Protein AF-A0AAW6SUX2-F1 (afdb_monomer_lite)

Foldseek 3Di:
DDDDDDDDVVCVVVVDCPPDPPDPPVNVVVVVVVVVVVCLVVQLPPDDNPVSCVVSLVVVLVVLVVVLVVLLVVLVVCVVVVVPVVSVVSNVVSVVVNVCSVCVVVVVVVVVVD

pLDDT: mean 74.74, std 14.71, range [39.31, 93.62]

Sequence (114 aa):
MAKVETINFRSFMRNENEVLPKVSAVKVAQVSAGLVVVMIPRTALAATSDAAFGTVWHTVMNIVDWIAVGVFTFSGVSWMLGHRGAAIERLIGGAAGYLLARHAIDIRNWLRGI

Radius of gyration: 22.63 Å; chains: 1; bounding box: 52×31×66 Å

Secondary structure (DSSP, 8-state):
--------HHHHHTT---------HHHHHHHHHHHHHHHHHHHHTSS-HHHHHHHHHHHHHHHHHHHHHHHHHHHHHHHHTT-HHHHHHHHHHHHHHHHHHHTHHHHHHHHH--

Structure (mmCIF, N/CA/C/O backbone):
data_AF-A0AAW6SUX2-F1
#
_entry.id   AF-A0AAW6SUX2-F1
#
loop_
_atom_site.group_PDB
_atom_site.id
_atom_site.type_symbol
_atom_site.label_atom_id
_atom_site.label_alt_id
_atom_site.label_comp_id
_atom_site.label_asym_id
_atom_site.label_entity_id
_atom_site.label_seq_id
_atom_site.pdbx_PDB_ins_code
_atom_site.Cartn_x
_atom_site.Cartn_y
_atom_site.Cartn_z
_atom_site.occupancy
_atom_site.B_iso_or_equiv
_atom_site.auth_seq_id
_atom_site.auth_comp_id
_atom_site.auth_asym_id
_atom_site.auth_atom_id
_atom_site.pdbx_PDB_model_num
ATOM 1 N N . MET A 1 1 ? 28.012 23.881 17.469 1.00 39.31 1 MET A N 1
ATOM 2 C CA . MET A 1 1 ? 28.645 23.049 18.515 1.00 39.31 1 MET A CA 1
ATOM 3 C C . MET A 1 1 ? 27.756 21.842 18.767 1.00 39.31 1 MET A C 1
ATOM 5 O O . MET A 1 1 ? 26.668 22.015 19.297 1.00 39.31 1 MET A O 1
ATOM 9 N N . ALA A 1 2 ? 28.163 20.654 18.316 1.00 47.84 2 ALA A N 1
ATOM 10 C CA . ALA A 1 2 ? 27.466 19.404 18.615 1.00 47.84 2 ALA A CA 1
ATOM 11 C C . ALA A 1 2 ? 28.002 18.856 19.944 1.00 47.84 2 ALA A C 1
ATOM 13 O O . ALA A 1 2 ? 29.215 18.793 20.137 1.00 47.84 2 ALA A O 1
ATOM 14 N N . LYS A 1 3 ? 27.105 18.520 20.874 1.00 52.47 3 LYS A N 1
ATOM 15 C CA . LYS A 1 3 ? 27.456 17.947 22.175 1.00 52.47 3 LYS A CA 1
ATOM 16 C C . LYS A 1 3 ? 28.026 16.547 21.935 1.00 52.47 3 LYS A C 1
ATOM 18 O O . LYS A 1 3 ? 27.310 15.661 21.480 1.00 52.47 3 LYS A O 1
ATOM 23 N N . VAL A 1 4 ? 29.322 16.376 22.172 1.00 60.12 4 VAL A N 1
ATOM 24 C CA . VAL A 1 4 ? 29.974 15.065 22.114 1.00 60.12 4 VAL A CA 1
ATOM 25 C C . VAL A 1 4 ? 29.610 14.340 23.403 1.00 60.12 4 VAL A C 1
ATOM 27 O O . VAL A 1 4 ? 30.117 14.677 24.469 1.00 60.12 4 VAL A O 1
ATOM 30 N N . GLU A 1 5 ? 28.683 13.392 23.319 1.00 62.59 5 GLU A N 1
ATOM 31 C CA . GLU A 1 5 ? 28.380 12.497 24.434 1.00 62.59 5 GLU A CA 1
ATOM 32 C C . GLU A 1 5 ? 29.319 11.292 24.338 1.00 62.59 5 GLU A C 1
ATOM 34 O O . GLU A 1 5 ? 29.221 10.476 23.423 1.00 62.59 5 GLU A O 1
ATOM 39 N N . THR A 1 6 ? 30.299 11.224 25.239 1.00 63.16 6 THR A N 1
ATOM 40 C CA . THR A 1 6 ? 31.191 10.071 25.366 1.00 63.16 6 THR A CA 1
ATOM 41 C C . THR A 1 6 ? 30.566 9.055 26.316 1.00 63.16 6 THR A C 1
ATOM 43 O O . THR A 1 6 ? 30.118 9.395 27.411 1.00 63.16 6 THR A O 1
ATOM 46 N N . ILE A 1 7 ? 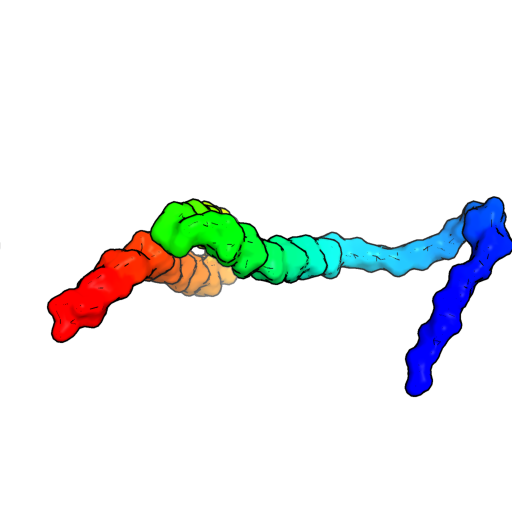30.530 7.789 25.898 1.00 68.19 7 ILE A N 1
ATOM 47 C CA . ILE A 1 7 ? 30.071 6.688 26.751 1.00 68.19 7 ILE A CA 1
ATOM 48 C C . ILE A 1 7 ? 31.040 6.556 27.928 1.00 68.19 7 ILE A C 1
ATOM 50 O O . ILE A 1 7 ? 32.250 6.404 27.742 1.00 68.19 7 ILE A O 1
ATOM 54 N N . ASN A 1 8 ? 30.518 6.599 29.153 1.00 70.31 8 ASN A N 1
ATOM 55 C CA . ASN A 1 8 ? 31.324 6.396 30.348 1.00 70.31 8 ASN A CA 1
ATOM 56 C C . ASN A 1 8 ? 31.553 4.888 30.553 1.00 70.31 8 ASN A C 1
ATOM 58 O O . ASN A 1 8 ? 30.679 4.175 31.042 1.00 70.31 8 ASN A O 1
ATOM 62 N N . PHE A 1 9 ? 32.732 4.383 30.177 1.00 67.69 9 PHE A N 1
ATOM 63 C CA . PHE A 1 9 ? 33.067 2.949 30.258 1.00 67.69 9 PHE A CA 1
ATOM 64 C C . PHE A 1 9 ? 32.906 2.352 31.659 1.00 67.69 9 PHE A C 1
ATOM 66 O O . PHE A 1 9 ? 32.613 1.164 31.803 1.00 67.69 9 PHE A O 1
ATOM 73 N N . ARG A 1 10 ? 33.068 3.174 32.700 1.00 69.88 10 ARG A N 1
ATOM 74 C CA . ARG A 1 10 ? 32.879 2.745 34.086 1.00 69.88 10 ARG A CA 1
ATOM 75 C C . ARG A 1 10 ? 31.413 2.432 34.391 1.00 69.88 10 ARG A C 1
ATOM 77 O O . ARG A 1 10 ? 31.160 1.500 35.146 1.00 69.88 10 ARG A O 1
ATOM 84 N N . SER A 1 11 ? 30.485 3.169 33.779 1.00 66.06 11 SER A N 1
ATOM 85 C CA . SER A 1 11 ? 29.043 2.912 33.863 1.00 66.06 11 SER A CA 1
ATOM 86 C C . SER A 1 11 ? 28.665 1.631 33.127 1.00 66.06 11 SER A C 1
ATOM 88 O O . SER A 1 11 ? 28.045 0.731 33.693 1.00 66.06 11 SER A O 1
ATOM 90 N N . PHE A 1 12 ? 29.208 1.460 31.921 1.00 67.44 12 PHE A N 1
ATOM 91 C CA . PHE A 1 12 ? 29.014 0.259 31.112 1.00 67.44 12 PHE A CA 1
ATOM 92 C C . PHE A 1 12 ? 29.461 -1.035 31.821 1.00 67.44 12 PHE A C 1
ATOM 94 O O . PHE A 1 12 ? 28.714 -2.009 31.858 1.00 67.44 12 PHE A O 1
ATOM 101 N N . MET A 1 13 ? 30.651 -1.053 32.437 1.00 71.69 13 MET A N 1
ATOM 102 C CA . MET A 1 13 ? 31.142 -2.244 33.154 1.00 71.69 13 MET A CA 1
ATOM 103 C C . MET A 1 13 ? 30.429 -2.502 34.484 1.00 71.69 13 MET A C 1
ATOM 105 O O . MET A 1 13 ? 30.438 -3.629 34.976 1.00 71.69 13 MET A O 1
ATOM 109 N N . ARG A 1 14 ? 29.818 -1.473 35.079 1.00 73.19 14 ARG A N 1
ATOM 110 C CA . ARG A 1 14 ? 29.091 -1.589 36.347 1.00 73.19 14 ARG A CA 1
ATOM 111 C C . ARG A 1 14 ? 27.673 -2.142 36.165 1.00 73.19 14 ARG A C 1
ATOM 113 O O . ARG A 1 14 ? 27.009 -2.391 37.167 1.00 73.19 14 ARG A O 1
ATOM 120 N N . ASN A 1 15 ? 27.230 -2.359 34.921 1.00 61.31 15 ASN A N 1
ATOM 121 C CA . ASN A 1 15 ? 25.864 -2.760 34.577 1.00 61.31 15 ASN A CA 1
ATOM 122 C C . ASN A 1 15 ? 24.821 -1.900 35.310 1.00 61.31 15 ASN A C 1
ATOM 124 O O . ASN A 1 15 ? 23.824 -2.402 35.832 1.00 61.31 15 ASN A O 1
ATOM 128 N N . GLU A 1 16 ? 25.092 -0.597 35.430 1.00 62.91 16 GLU A N 1
ATOM 129 C CA . GLU A 1 16 ? 24.086 0.309 35.950 1.00 62.91 16 GLU A CA 1
ATOM 130 C C . GLU A 1 16 ? 23.006 0.471 34.884 1.00 62.91 16 GLU A C 1
ATOM 132 O O . GLU A 1 16 ? 23.293 0.809 33.737 1.00 62.91 16 GLU A O 1
ATOM 137 N N . ASN A 1 17 ? 21.767 0.142 35.256 1.00 53.12 17 ASN A N 1
ATOM 138 C CA . ASN A 1 17 ? 20.605 0.228 34.381 1.00 53.12 17 ASN A CA 1
ATOM 139 C C . ASN A 1 17 ? 20.276 1.706 34.124 1.00 53.12 17 ASN A C 1
ATOM 141 O O . ASN A 1 17 ? 19.298 2.237 34.653 1.00 53.12 17 ASN A O 1
ATOM 145 N N . GLU A 1 18 ? 21.101 2.394 33.337 1.00 57.94 18 GLU A N 1
ATOM 146 C CA . GLU A 1 18 ? 20.712 3.663 32.747 1.00 57.94 18 GLU A CA 1
ATOM 147 C C . GLU A 1 18 ? 19.490 3.387 31.871 1.00 57.94 18 GLU A C 1
ATOM 149 O O . GLU A 1 18 ? 19.504 2.519 30.994 1.00 57.94 18 GLU A O 1
ATOM 154 N N . VAL A 1 19 ? 18.386 4.067 32.184 1.00 59.34 19 VAL A N 1
ATOM 155 C CA . VAL A 1 19 ? 17.105 3.904 31.500 1.00 59.34 19 VAL A CA 1
ATOM 156 C C . VAL A 1 19 ? 17.312 4.283 30.039 1.00 59.34 19 VAL A C 1
ATOM 158 O O . VAL A 1 19 ? 17.292 5.461 29.682 1.00 59.34 19 VAL A O 1
ATOM 161 N N . LEU A 1 20 ? 17.538 3.274 29.194 1.00 59.47 20 LEU A N 1
ATOM 162 C CA . LEU A 1 20 ? 17.652 3.450 27.754 1.00 59.47 20 LEU A CA 1
ATOM 163 C C . LEU A 1 20 ? 16.418 4.228 27.276 1.00 59.47 20 LEU A C 1
ATOM 165 O O . LEU A 1 20 ? 15.295 3.896 27.681 1.00 59.47 20 LEU A O 1
ATOM 169 N N . PRO A 1 21 ? 16.581 5.261 26.431 1.00 58.28 21 PRO A N 1
ATOM 170 C CA . PRO A 1 21 ? 15.435 5.972 25.891 1.00 58.28 21 PRO A CA 1
ATOM 171 C C . PRO A 1 21 ? 14.538 4.947 25.197 1.00 58.28 21 PRO A C 1
ATOM 173 O O . PRO A 1 21 ? 15.004 4.222 24.319 1.00 58.28 21 PRO A O 1
ATOM 176 N N . LYS A 1 22 ? 13.265 4.852 25.614 1.00 56.03 22 LYS A N 1
ATOM 177 C CA . LYS A 1 22 ? 12.283 3.942 25.006 1.00 56.03 22 LYS A CA 1
ATOM 178 C C . LYS A 1 22 ? 12.252 4.209 23.505 1.00 56.03 22 LYS A C 1
ATOM 180 O O . LYS A 1 22 ? 11.668 5.195 23.051 1.00 56.03 22 LYS A O 1
ATOM 185 N N . VAL A 1 23 ? 12.910 3.353 22.730 1.00 60.56 23 VAL A N 1
ATOM 186 C CA . VAL A 1 23 ? 12.915 3.470 21.278 1.00 60.56 23 VAL A CA 1
ATOM 187 C C . VAL A 1 23 ? 11.507 3.116 20.826 1.00 60.56 23 VAL A C 1
ATOM 189 O O . VAL A 1 23 ? 11.069 1.974 20.941 1.00 60.56 23 VAL A O 1
ATOM 192 N N . SER A 1 24 ? 10.761 4.123 20.374 1.00 65.88 24 SER A N 1
ATOM 193 C CA . SER A 1 24 ? 9.424 3.910 19.831 1.00 65.88 24 SER A CA 1
ATOM 194 C C . SER A 1 24 ? 9.519 2.950 18.647 1.00 65.88 24 SER A C 1
ATOM 196 O O . SER A 1 24 ? 10.302 3.188 17.723 1.00 65.88 24 SER A O 1
ATOM 198 N N . ALA A 1 25 ? 8.709 1.889 18.650 1.00 62.19 25 ALA A N 1
ATOM 199 C CA . ALA A 1 25 ? 8.626 0.929 17.548 1.00 62.19 25 ALA A CA 1
ATOM 200 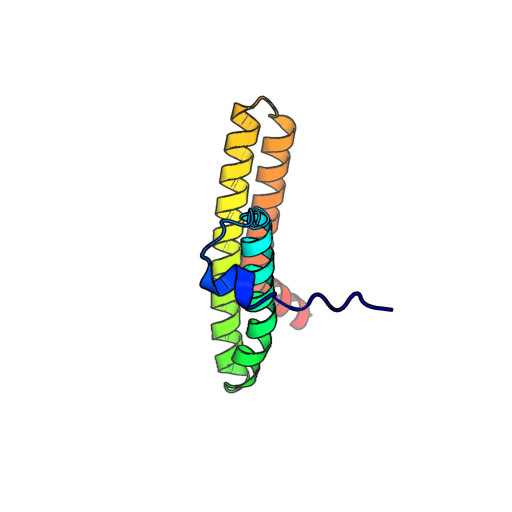C C . ALA A 1 25 ? 8.362 1.627 16.200 1.00 62.19 25 ALA A C 1
ATOM 202 O O . ALA A 1 25 ? 8.867 1.202 15.164 1.00 62.19 25 ALA A O 1
ATOM 203 N N . VAL A 1 26 ? 7.669 2.770 16.231 1.00 63.19 26 VAL A N 1
ATOM 204 C CA . VAL A 1 26 ? 7.422 3.634 15.069 1.00 63.19 26 VAL A CA 1
ATOM 205 C C . VAL A 1 26 ? 8.727 4.182 14.484 1.00 63.19 26 VAL A C 1
ATOM 207 O O . VAL A 1 26 ? 8.886 4.227 13.270 1.00 63.19 26 VAL A O 1
ATOM 210 N N . LYS A 1 27 ? 9.697 4.545 15.329 1.00 59.38 27 LYS A N 1
ATOM 211 C CA . LYS A 1 27 ? 10.992 5.087 14.899 1.00 59.38 27 LYS A CA 1
ATOM 212 C C . LYS A 1 27 ? 11.877 4.004 14.274 1.00 59.38 27 LYS A C 1
ATOM 214 O O . LYS A 1 27 ? 12.569 4.270 13.298 1.00 59.38 27 LYS A O 1
ATOM 219 N N . VAL A 1 28 ? 11.800 2.771 14.779 1.00 63.41 28 VAL A N 1
ATOM 220 C CA . VAL A 1 28 ? 12.478 1.605 14.180 1.00 63.41 28 VAL A CA 1
ATOM 221 C C . VAL A 1 28 ? 11.840 1.230 12.841 1.00 63.41 28 VAL A C 1
ATOM 223 O O . VAL A 1 28 ? 12.553 0.995 11.866 1.00 63.41 28 VAL A O 1
ATOM 226 N N . ALA A 1 29 ? 10.507 1.244 12.761 1.00 58.69 29 ALA A N 1
ATOM 227 C CA . ALA A 1 29 ? 9.766 0.998 11.525 1.00 58.69 29 ALA A CA 1
ATOM 228 C C . ALA A 1 29 ? 10.063 2.061 10.450 1.00 58.69 29 ALA A C 1
ATOM 230 O O . ALA A 1 29 ? 10.254 1.729 9.286 1.00 58.69 29 ALA A O 1
ATOM 231 N N . GLN A 1 30 ? 10.184 3.334 10.833 1.00 63.41 30 GLN A N 1
ATOM 232 C CA . GLN A 1 30 ? 10.536 4.417 9.908 1.00 63.41 30 GLN A CA 1
ATOM 233 C C . GLN A 1 30 ? 11.963 4.290 9.360 1.00 63.41 30 GLN A C 1
ATOM 235 O O . GLN A 1 30 ? 12.178 4.485 8.165 1.00 63.41 30 GLN A O 1
ATOM 240 N N . VAL A 1 31 ? 12.937 3.936 10.205 1.00 65.00 31 VAL A N 1
ATOM 241 C CA . VAL A 1 31 ? 14.335 3.761 9.775 1.00 65.00 31 VAL A CA 1
ATOM 242 C C . VAL A 1 31 ? 14.490 2.537 8.872 1.00 65.00 31 VAL A C 1
ATOM 244 O O . VAL A 1 31 ? 15.176 2.614 7.857 1.00 65.00 31 VAL A O 1
ATOM 247 N N . SER A 1 32 ? 13.819 1.428 9.193 1.00 59.28 32 SER A N 1
ATOM 248 C CA . SER A 1 32 ? 13.834 0.216 8.362 1.00 59.28 32 SER A CA 1
ATOM 249 C C . SER A 1 32 ? 13.117 0.420 7.025 1.00 59.28 32 SER A C 1
ATOM 251 O O . SER A 1 32 ? 13.672 0.062 5.988 1.00 59.28 32 SER A O 1
ATOM 253 N N . ALA A 1 33 ? 11.955 1.079 7.012 1.00 60.34 33 ALA A N 1
ATOM 254 C CA . ALA A 1 33 ? 11.270 1.449 5.774 1.00 60.34 33 ALA A CA 1
ATOM 255 C C . ALA A 1 33 ? 12.122 2.391 4.904 1.00 60.34 33 ALA A C 1
ATOM 257 O O . ALA A 1 33 ? 12.237 2.177 3.699 1.00 60.34 33 ALA A O 1
ATOM 258 N N . GLY A 1 34 ? 12.783 3.385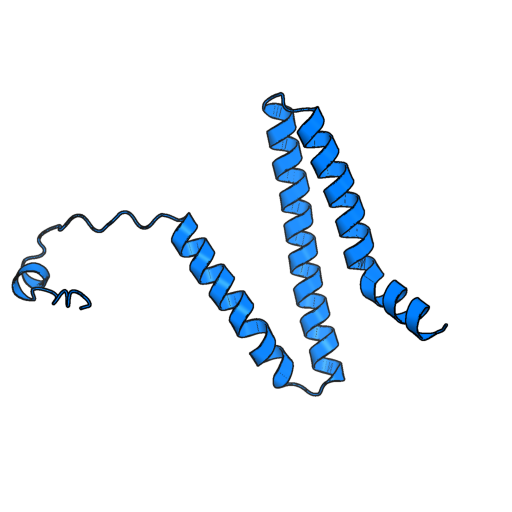 5.508 1.00 63.75 34 GLY A N 1
ATOM 259 C CA . GLY A 1 34 ? 13.690 4.293 4.799 1.00 63.75 34 GLY A CA 1
ATOM 260 C C . GLY A 1 34 ? 14.899 3.579 4.187 1.00 63.75 34 GLY A C 1
ATOM 261 O O . GLY A 1 34 ? 15.259 3.847 3.045 1.00 63.75 34 GLY A O 1
ATOM 262 N N . LEU A 1 35 ? 15.489 2.620 4.906 1.00 60.66 35 LEU A N 1
ATOM 263 C CA . LEU A 1 35 ? 16.599 1.797 4.411 1.00 60.66 35 LEU A CA 1
ATOM 264 C C . LEU A 1 35 ? 16.192 0.919 3.226 1.00 60.66 35 LEU A C 1
ATOM 266 O O . LEU A 1 35 ? 16.932 0.842 2.246 1.00 60.66 35 LEU A O 1
ATOM 270 N N . VAL A 1 36 ? 15.004 0.311 3.283 1.00 63.59 36 VAL A N 1
ATOM 271 C CA . VAL A 1 36 ? 14.460 -0.472 2.166 1.00 63.59 36 VAL A CA 1
ATOM 272 C C . VAL A 1 36 ? 14.255 0.427 0.948 1.00 63.59 36 VAL A C 1
ATOM 274 O O . VAL A 1 36 ? 14.731 0.088 -0.131 1.00 63.59 36 VAL A O 1
ATOM 277 N N . VAL A 1 37 ? 13.659 1.612 1.117 1.00 67.62 37 VAL A N 1
ATOM 278 C CA . VAL A 1 37 ? 13.447 2.578 0.024 1.00 67.62 37 VAL A CA 1
ATOM 279 C C . VAL A 1 37 ? 14.765 3.026 -0.621 1.00 67.62 37 VAL A C 1
ATOM 281 O O . VAL A 1 37 ? 14.852 3.111 -1.844 1.00 67.62 37 VAL A O 1
ATOM 284 N N . VAL A 1 38 ? 15.814 3.255 0.174 1.00 70.00 38 VAL A N 1
ATOM 285 C CA . VAL A 1 38 ? 17.142 3.668 -0.321 1.00 70.00 38 VAL A CA 1
ATOM 286 C C . VAL A 1 38 ? 17.886 2.535 -1.042 1.00 70.00 38 VAL A C 1
ATOM 288 O O . VAL A 1 38 ? 18.736 2.806 -1.890 1.00 70.00 38 VAL A O 1
ATOM 291 N N . MET A 1 39 ? 17.577 1.267 -0.754 1.00 63.53 39 MET A N 1
ATOM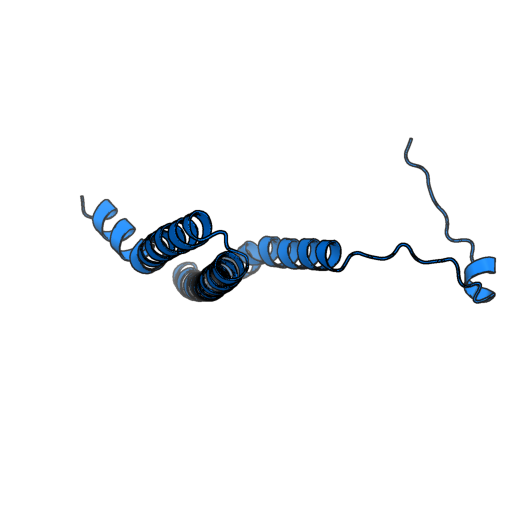 292 C CA . MET A 1 39 ? 18.221 0.119 -1.407 1.00 63.53 39 MET A CA 1
ATOM 293 C C . MET A 1 39 ? 17.577 -0.294 -2.739 1.00 63.53 39 MET A C 1
ATOM 295 O O . MET A 1 39 ? 18.268 -0.895 -3.564 1.00 63.53 39 MET A O 1
ATOM 299 N N . ILE A 1 40 ? 16.315 0.071 -2.999 1.00 62.53 40 ILE A N 1
ATOM 300 C CA . ILE A 1 40 ? 15.597 -0.260 -4.249 1.00 62.53 40 ILE A CA 1
ATOM 301 C C . ILE A 1 40 ? 16.348 0.194 -5.521 1.00 62.53 40 ILE A C 1
ATOM 303 O O . ILE A 1 40 ? 16.464 -0.602 -6.453 1.00 62.53 40 ILE A O 1
ATOM 307 N N . PRO A 1 41 ? 16.919 1.414 -5.606 1.00 59.16 41 PRO A N 1
ATOM 308 C CA . PRO A 1 41 ? 17.634 1.843 -6.810 1.00 59.16 41 PRO A CA 1
ATOM 309 C C . PRO A 1 41 ? 18.914 1.038 -7.052 1.00 59.16 41 PRO A C 1
ATOM 311 O O . PRO A 1 41 ? 19.310 0.813 -8.193 1.00 59.16 41 PRO A O 1
ATOM 314 N N . ARG A 1 42 ? 19.574 0.589 -5.977 1.00 56.78 42 ARG A N 1
ATOM 315 C CA . ARG A 1 42 ? 20.874 -0.086 -6.058 1.00 56.78 42 ARG A CA 1
ATOM 316 C C . ARG A 1 42 ? 20.744 -1.524 -6.560 1.00 56.78 42 ARG A C 1
ATOM 318 O O . ARG A 1 42 ? 21.626 -1.989 -7.271 1.00 56.78 42 ARG A O 1
ATOM 325 N N . THR A 1 43 ? 19.644 -2.201 -6.232 1.00 57.09 43 THR A N 1
ATOM 326 C CA . THR A 1 43 ? 19.314 -3.522 -6.788 1.00 57.09 43 THR A CA 1
ATOM 327 C C . THR A 1 43 ? 18.774 -3.419 -8.217 1.00 57.09 43 THR A C 1
ATOM 329 O O . THR A 1 43 ? 19.056 -4.291 -9.034 1.00 57.09 43 THR A O 1
ATOM 332 N N . ALA A 1 44 ? 18.077 -2.328 -8.551 1.00 55.25 44 ALA A N 1
ATOM 333 C CA . ALA A 1 44 ? 17.561 -2.061 -9.894 1.00 55.25 44 ALA A CA 1
ATOM 334 C C . ALA A 1 44 ? 18.654 -1.753 -10.938 1.00 55.25 44 ALA A C 1
ATOM 336 O O . ALA A 1 44 ? 18.482 -2.062 -12.111 1.00 55.25 44 ALA A O 1
ATOM 337 N N . LEU A 1 45 ? 19.778 -1.153 -10.533 1.00 55.59 45 LEU A N 1
ATOM 338 C CA . LEU A 1 45 ? 20.846 -0.714 -11.446 1.00 55.59 45 LEU A CA 1
ATOM 339 C C . LEU A 1 45 ? 21.883 -1.800 -11.804 1.00 55.59 45 LEU A C 1
ATOM 341 O O . LEU A 1 45 ? 22.737 -1.550 -12.650 1.00 55.59 45 LEU A O 1
ATOM 345 N N . ALA A 1 46 ? 21.847 -2.980 -11.172 1.00 53.16 46 ALA A N 1
ATOM 346 C CA . ALA A 1 46 ? 22.887 -4.011 -11.321 1.00 53.16 46 ALA A CA 1
ATOM 347 C C . ALA A 1 46 ? 22.537 -5.153 -12.298 1.00 53.16 46 ALA A C 1
ATOM 349 O O . ALA A 1 46 ? 23.426 -5.902 -12.697 1.00 53.16 46 ALA A O 1
ATOM 350 N N . ALA A 1 47 ? 21.272 -5.293 -12.702 1.00 47.25 47 ALA A N 1
ATOM 351 C CA . ALA A 1 47 ? 20.841 -6.268 -13.702 1.00 47.25 47 ALA A CA 1
ATOM 352 C C . ALA A 1 47 ? 20.447 -5.536 -14.994 1.00 47.25 47 ALA A C 1
ATOM 354 O O . ALA A 1 47 ? 19.883 -4.448 -14.952 1.00 47.25 47 ALA A O 1
ATOM 355 N N . THR A 1 48 ? 20.774 -6.112 -16.147 1.00 54.22 48 THR A N 1
ATOM 356 C CA . THR A 1 48 ? 20.420 -5.623 -17.492 1.00 54.22 48 THR A CA 1
ATOM 357 C C . THR A 1 48 ? 19.025 -4.980 -17.547 1.00 54.22 48 THR A C 1
ATOM 359 O O . THR A 1 48 ? 18.057 -5.568 -17.058 1.00 54.22 48 THR A O 1
ATOM 362 N N . SER A 1 49 ? 18.931 -3.788 -18.143 1.00 52.06 49 SER A N 1
ATOM 363 C CA . SER A 1 49 ? 17.833 -2.817 -17.982 1.00 52.06 49 SER A CA 1
ATOM 364 C C . SER A 1 49 ? 16.405 -3.350 -18.165 1.00 52.06 49 SER A C 1
ATOM 366 O O . SER A 1 49 ? 15.501 -2.850 -17.500 1.00 52.06 49 SER A O 1
ATOM 368 N N . ASP A 1 50 ? 16.189 -4.365 -19.006 1.00 55.00 50 ASP A N 1
ATOM 369 C CA . ASP A 1 50 ? 14.856 -4.957 -19.217 1.00 55.00 50 ASP A CA 1
ATOM 370 C C . ASP A 1 50 ? 14.468 -5.990 -18.146 1.00 55.00 50 ASP A C 1
ATOM 372 O O . ASP A 1 50 ? 13.346 -5.976 -17.636 1.00 55.00 50 ASP A O 1
ATOM 376 N N . ALA A 1 51 ? 15.400 -6.855 -17.734 1.00 58.09 51 ALA A N 1
ATOM 377 C CA . ALA A 1 51 ? 15.146 -7.865 -16.701 1.00 58.09 51 ALA A CA 1
ATOM 378 C C . ALA A 1 51 ? 15.011 -7.240 -15.297 1.00 58.09 51 ALA A C 1
ATOM 380 O O . ALA A 1 51 ? 14.217 -7.697 -14.464 1.00 58.09 51 ALA A O 1
ATOM 381 N N . ALA A 1 52 ? 15.757 -6.161 -15.042 1.00 61.81 52 ALA A N 1
ATOM 382 C CA . ALA A 1 52 ? 15.677 -5.413 -13.793 1.00 61.81 52 ALA A CA 1
ATOM 383 C C . ALA A 1 52 ? 14.335 -4.695 -13.635 1.00 61.81 52 ALA A C 1
ATOM 385 O O . ALA A 1 52 ? 13.748 -4.742 -12.554 1.00 61.81 52 ALA A O 1
ATOM 386 N N . PHE A 1 53 ? 13.813 -4.082 -14.706 1.00 67.25 53 PHE A N 1
ATOM 387 C CA . PHE A 1 53 ? 12.524 -3.398 -14.648 1.00 67.25 53 PHE A CA 1
ATOM 388 C C . PHE A 1 53 ? 11.391 -4.365 -14.301 1.00 67.25 53 PHE A C 1
ATOM 390 O O . PHE A 1 53 ? 10.612 -4.060 -13.405 1.00 67.25 53 PHE A O 1
ATOM 397 N N . GLY A 1 54 ? 11.334 -5.548 -14.926 1.00 71.12 54 GLY A N 1
ATOM 398 C CA . GLY A 1 54 ? 10.317 -6.556 -14.603 1.00 71.12 54 GLY A CA 1
ATOM 399 C C . GLY A 1 54 ? 10.360 -6.988 -13.133 1.00 71.12 54 GLY A C 1
ATOM 400 O O . GLY A 1 54 ? 9.340 -6.984 -12.446 1.00 71.12 54 GLY A O 1
ATOM 401 N N . THR A 1 55 ? 11.554 -7.274 -12.610 1.00 76.75 55 THR A N 1
ATOM 402 C CA . THR A 1 55 ? 11.737 -7.705 -11.212 1.00 76.75 55 THR A CA 1
ATOM 403 C C . THR A 1 55 ? 11.372 -6.603 -10.209 1.00 76.75 55 THR A C 1
ATOM 405 O O . THR A 1 55 ? 10.672 -6.848 -9.221 1.00 76.75 55 THR A O 1
ATOM 408 N N . VAL A 1 56 ? 11.807 -5.367 -10.469 1.00 79.50 56 VAL A N 1
ATOM 409 C CA . VAL A 1 56 ? 11.477 -4.201 -9.637 1.00 79.50 56 VAL A CA 1
ATOM 410 C C . VAL A 1 56 ? 9.984 -3.909 -9.707 1.00 79.50 56 VAL A C 1
ATOM 412 O O . VAL A 1 56 ? 9.365 -3.677 -8.674 1.00 79.50 56 VAL A O 1
ATOM 415 N N . TRP A 1 57 ? 9.386 -3.987 -10.895 1.00 79.94 57 TRP A N 1
ATOM 416 C CA . TRP A 1 57 ? 7.958 -3.777 -11.096 1.00 79.94 57 TRP A CA 1
ATOM 417 C C . TRP A 1 57 ? 7.120 -4.765 -10.287 1.00 79.94 57 TRP A C 1
ATOM 419 O O . TRP A 1 57 ? 6.240 -4.344 -9.541 1.00 79.94 57 TRP A O 1
ATOM 429 N N . HIS A 1 58 ? 7.434 -6.062 -10.350 1.00 82.62 58 HIS A N 1
ATOM 430 C CA . HIS A 1 58 ? 6.758 -7.074 -9.535 1.00 82.62 58 HIS A CA 1
ATOM 431 C C . HIS A 1 58 ? 6.909 -6.810 -8.034 1.00 82.62 58 HIS A C 1
ATOM 433 O O . HIS A 1 58 ? 5.941 -6.923 -7.283 1.00 82.62 58 HIS A O 1
ATOM 439 N N . THR A 1 59 ? 8.100 -6.402 -7.594 1.00 84.38 59 THR A N 1
ATOM 440 C CA . THR A 1 59 ? 8.349 -6.067 -6.184 1.00 84.38 59 THR A CA 1
ATOM 441 C C . THR A 1 59 ? 7.517 -4.862 -5.739 1.00 84.38 59 THR A C 1
ATOM 443 O O . THR A 1 59 ? 6.891 -4.897 -4.681 1.00 84.38 59 THR A O 1
ATOM 446 N N . VAL A 1 60 ? 7.464 -3.809 -6.556 1.00 84.50 60 VAL A N 1
ATOM 447 C CA . VAL A 1 60 ? 6.654 -2.614 -6.290 1.00 84.50 60 VAL A CA 1
ATOM 448 C C . VAL A 1 60 ? 5.167 -2.962 -6.268 1.00 84.50 60 VAL A C 1
ATOM 450 O O . VAL A 1 60 ? 4.474 -2.553 -5.342 1.00 84.50 60 VAL A O 1
ATOM 453 N N . MET A 1 61 ? 4.674 -3.757 -7.220 1.00 86.94 61 MET A N 1
ATOM 454 C CA . MET A 1 61 ? 3.272 -4.192 -7.242 1.00 86.94 61 MET A CA 1
ATOM 455 C C . MET A 1 61 ? 2.901 -5.015 -6.003 1.00 86.94 61 MET A C 1
ATOM 457 O O . MET A 1 61 ? 1.851 -4.769 -5.417 1.00 86.94 61 MET A O 1
ATOM 461 N N . ASN A 1 62 ? 3.788 -5.891 -5.520 1.00 89.00 62 ASN A N 1
ATOM 462 C CA . ASN A 1 62 ? 3.569 -6.609 -4.261 1.00 89.00 62 ASN A CA 1
ATOM 463 C C . ASN A 1 62 ? 3.452 -5.654 -3.060 1.00 89.00 62 ASN A C 1
ATOM 465 O O . ASN A 1 62 ? 2.636 -5.876 -2.168 1.00 89.00 62 ASN A O 1
ATOM 469 N N . ILE A 1 63 ? 4.242 -4.575 -3.017 1.00 85.69 63 ILE A N 1
ATOM 470 C CA . ILE A 1 63 ? 4.115 -3.549 -1.969 1.00 85.69 63 ILE A CA 1
ATOM 471 C C . ILE A 1 63 ? 2.763 -2.836 -2.083 1.00 85.69 63 ILE A C 1
ATOM 473 O O . ILE A 1 63 ? 2.106 -2.609 -1.068 1.00 85.69 63 ILE A O 1
ATOM 477 N N . VAL A 1 64 ? 2.323 -2.508 -3.300 1.00 88.75 64 VAL A N 1
ATOM 478 C CA . VAL A 1 64 ? 1.006 -1.899 -3.534 1.00 88.75 64 VAL A CA 1
ATOM 479 C C . VAL A 1 64 ? -0.124 -2.822 -3.064 1.00 88.75 64 VAL A C 1
ATOM 481 O O . VAL A 1 64 ? -1.051 -2.342 -2.412 1.00 88.75 64 VAL A O 1
ATOM 484 N N . ASP A 1 65 ? -0.033 -4.131 -3.316 1.00 89.25 65 ASP A N 1
ATOM 485 C CA . ASP A 1 65 ? -0.995 -5.123 -2.816 1.00 89.25 65 ASP A CA 1
ATOM 486 C C . ASP A 1 65 ? -1.071 -5.100 -1.277 1.00 89.25 65 ASP A C 1
ATOM 488 O O . ASP A 1 65 ? -2.161 -5.028 -0.703 1.00 89.25 65 ASP A O 1
ATOM 492 N N . TRP A 1 66 ? 0.076 -5.066 -0.590 1.00 88.81 66 TRP A N 1
ATOM 493 C CA . TRP A 1 66 ? 0.122 -4.953 0.873 1.00 88.81 66 TRP A CA 1
ATOM 494 C C . TRP A 1 66 ? -0.451 -3.633 1.396 1.00 88.81 66 TRP A C 1
ATOM 496 O O . TRP A 1 66 ? -1.145 -3.620 2.417 1.00 88.81 66 TRP A O 1
ATOM 506 N N . ILE A 1 67 ? -0.207 -2.522 0.699 1.00 89.06 67 ILE A N 1
ATOM 507 C CA . ILE A 1 67 ? -0.799 -1.225 1.045 1.00 89.06 67 ILE A CA 1
ATOM 508 C C . ILE A 1 67 ? -2.321 -1.283 0.897 1.00 89.06 67 ILE A C 1
ATOM 510 O O . ILE A 1 67 ? -3.022 -0.818 1.794 1.00 89.06 67 ILE A O 1
ATOM 514 N N . ALA A 1 68 ? -2.845 -1.888 -0.173 1.00 91.69 68 ALA A N 1
ATOM 515 C CA . ALA A 1 68 ? -4.285 -2.032 -0.378 1.00 91.69 68 ALA A CA 1
ATOM 516 C C . ALA A 1 68 ? -4.945 -2.808 0.773 1.00 91.69 68 ALA A C 1
ATOM 518 O O . ALA A 1 68 ? -5.939 -2.344 1.336 1.00 91.69 68 ALA A O 1
ATOM 519 N N . VAL A 1 69 ? -4.343 -3.924 1.203 1.00 92.81 69 VAL A N 1
ATOM 520 C CA . VAL A 1 69 ? -4.779 -4.674 2.398 1.00 92.81 69 VAL A CA 1
ATOM 521 C C . VAL A 1 69 ? -4.762 -3.787 3.650 1.00 92.81 69 VAL A C 1
ATOM 523 O O . VAL A 1 69 ? -5.705 -3.812 4.447 1.00 92.81 69 VAL A O 1
ATOM 526 N N . GLY A 1 70 ? -3.734 -2.950 3.805 1.00 90.25 70 GLY A N 1
ATOM 527 C CA . GLY A 1 70 ? -3.662 -1.945 4.866 1.00 90.25 70 GLY A CA 1
ATOM 528 C C . GLY A 1 70 ? -4.828 -0.951 4.831 1.00 90.25 70 GLY A C 1
ATOM 529 O O . GLY A 1 70 ? -5.452 -0.711 5.865 1.00 90.25 70 GLY A O 1
ATOM 530 N N . VAL A 1 71 ? -5.181 -0.417 3.657 1.00 91.75 71 VAL A N 1
ATOM 531 C CA . VAL A 1 71 ? -6.304 0.527 3.497 1.00 91.75 71 VAL A CA 1
ATOM 532 C C . VAL A 1 71 ? -7.645 -0.130 3.833 1.00 91.75 71 VAL A C 1
ATOM 534 O O . VAL A 1 71 ? -8.447 0.473 4.551 1.00 91.75 71 VAL A O 1
ATOM 537 N N . PHE A 1 72 ? -7.878 -1.371 3.394 1.00 92.62 72 PHE A N 1
ATOM 538 C CA . PHE A 1 72 ? -9.082 -2.128 3.761 1.00 92.62 72 PHE A CA 1
ATOM 539 C C . PHE A 1 72 ? -9.175 -2.349 5.274 1.00 92.62 72 PHE A C 1
ATOM 541 O O . PHE A 1 72 ? -10.230 -2.126 5.870 1.00 92.62 72 PHE A O 1
ATOM 548 N N . THR A 1 73 ? -8.059 -2.706 5.910 1.00 93.62 73 THR A N 1
ATOM 549 C CA . THR A 1 73 ? -7.996 -2.932 7.360 1.00 93.62 73 THR A CA 1
ATOM 550 C C . THR A 1 73 ? -8.275 -1.643 8.137 1.00 93.62 73 THR A C 1
ATOM 552 O O . THR A 1 73 ? -9.126 -1.622 9.027 1.00 93.62 73 THR A O 1
ATOM 555 N N . PHE A 1 74 ? -7.626 -0.534 7.770 1.00 90.56 74 PHE A N 1
ATOM 556 C CA . PHE A 1 74 ? -7.853 0.768 8.402 1.00 90.56 74 PHE A CA 1
ATOM 557 C C . PHE A 1 74 ? -9.270 1.289 8.183 1.00 90.56 74 PHE A C 1
ATOM 559 O O . PHE A 1 74 ? -9.840 1.891 9.095 1.00 90.56 74 PHE A O 1
ATOM 566 N N . SER A 1 75 ? -9.861 1.057 7.011 1.00 92.25 75 SER A N 1
ATOM 567 C CA . SER A 1 75 ? -11.261 1.398 6.779 1.00 92.25 75 SER A CA 1
ATOM 568 C C . SER A 1 75 ? -12.201 0.587 7.675 1.00 92.25 75 SER A C 1
ATOM 570 O O . SER A 1 75 ? -13.072 1.173 8.317 1.00 92.25 75 SER A O 1
ATOM 572 N N . GLY A 1 76 ? -11.977 -0.725 7.814 1.00 89.25 76 GLY A N 1
ATOM 573 C CA . GLY A 1 76 ? -12.749 -1.577 8.722 1.00 89.25 76 GLY A CA 1
ATOM 574 C C . GLY A 1 76 ? -12.693 -1.09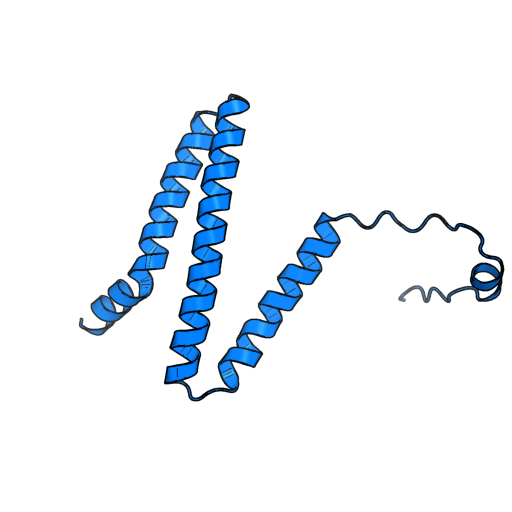0 10.173 1.00 89.25 76 GLY A C 1
ATOM 575 O O . GLY A 1 76 ? -13.730 -0.912 10.810 1.00 89.25 76 GLY A O 1
ATOM 576 N N . VAL A 1 77 ? -11.497 -0.765 10.673 1.00 92.75 77 VAL A N 1
ATOM 577 C CA . VAL A 1 77 ? -11.329 -0.191 12.020 1.00 92.75 77 VAL A CA 1
ATOM 578 C C . VAL A 1 77 ? -12.034 1.165 12.135 1.00 92.75 77 VAL A C 1
ATOM 580 O O . VAL A 1 77 ? -12.757 1.407 13.099 1.00 92.75 77 VAL A O 1
ATOM 583 N N . SER A 1 78 ? -11.892 2.037 11.134 1.00 91.69 78 SER A N 1
ATOM 584 C CA . SER A 1 78 ? -12.564 3.346 11.103 1.00 91.69 78 SER A CA 1
ATOM 585 C C . SER A 1 78 ? -14.089 3.210 11.148 1.00 91.69 78 SER A C 1
ATOM 587 O O . SER A 1 78 ? -14.767 4.006 11.798 1.00 91.69 78 SER A O 1
ATOM 589 N N . TRP A 1 79 ? -14.631 2.181 10.493 1.00 90.94 79 TRP A N 1
ATOM 590 C CA . TRP A 1 79 ? -16.053 1.861 10.506 1.00 90.94 79 TRP A CA 1
ATOM 591 C C . TRP A 1 79 ? -16.522 1.398 11.887 1.00 90.94 79 TRP A C 1
ATOM 593 O O . TRP A 1 79 ? -17.551 1.870 12.374 1.00 90.94 79 TRP A O 1
ATOM 603 N N . MET A 1 80 ? -15.757 0.516 12.540 1.00 92.38 80 MET A N 1
ATOM 604 C CA . MET A 1 80 ? -16.049 0.029 13.895 1.00 92.38 80 MET A CA 1
ATOM 605 C C . MET A 1 80 ? -16.020 1.152 14.937 1.00 92.38 80 MET A C 1
ATOM 607 O O . MET A 1 80 ? -16.830 1.150 15.858 1.00 92.38 80 MET A O 1
ATOM 611 N N . LEU A 1 81 ? -15.141 2.143 14.762 1.00 93.38 81 LEU A N 1
ATOM 612 C CA . LEU A 1 81 ? -15.039 3.322 15.629 1.00 93.38 81 LEU A CA 1
ATOM 613 C C . LEU A 1 81 ? -16.103 4.400 15.339 1.00 93.38 81 LEU A C 1
ATOM 615 O O . LEU A 1 81 ? -16.065 5.477 15.924 1.00 93.38 81 LEU A O 1
ATOM 619 N N . GLY A 1 82 ? -17.058 4.136 14.440 1.00 91.62 82 GLY A N 1
ATOM 620 C CA . GLY A 1 82 ? -18.168 5.044 14.136 1.00 91.62 82 GLY A CA 1
ATOM 621 C C . GLY A 1 82 ? -17.863 6.115 13.082 1.00 91.62 82 GLY A C 1
ATOM 622 O O . GLY A 1 82 ? -18.771 6.835 12.666 1.00 91.62 82 GLY A O 1
ATOM 623 N N . HIS A 1 83 ? -16.637 6.186 12.558 1.00 93.19 83 HIS A N 1
ATOM 624 C CA . HIS A 1 83 ? -16.240 7.123 11.500 1.00 93.19 83 HIS A CA 1
ATOM 625 C C . HIS A 1 83 ? -16.618 6.607 10.100 1.00 93.19 83 HIS A C 1
ATOM 627 O O . HIS A 1 83 ? -15.767 6.436 9.225 1.00 93.19 83 HIS A O 1
ATOM 633 N N . ARG A 1 84 ? -17.916 6.367 9.867 1.00 89.06 84 ARG A N 1
ATOM 634 C CA . ARG A 1 84 ? -18.428 5.731 8.635 1.00 89.06 84 ARG A CA 1
ATOM 635 C C . ARG A 1 84 ? -18.091 6.503 7.356 1.00 89.06 84 ARG A C 1
ATOM 637 O O . ARG A 1 84 ? -17.678 5.889 6.380 1.00 89.06 84 ARG A O 1
ATOM 644 N N . GLY A 1 85 ? -18.196 7.835 7.365 1.00 92.88 85 GLY A N 1
ATOM 645 C CA . GLY A 1 85 ? -17.852 8.657 6.194 1.00 92.88 85 GLY A CA 1
ATOM 646 C C . GLY A 1 85 ? -16.382 8.510 5.791 1.00 92.88 85 GLY A C 1
ATOM 647 O O . GLY A 1 85 ? -16.070 8.212 4.642 1.00 92.88 85 GLY A O 1
ATOM 648 N N . ALA A 1 86 ? -15.484 8.593 6.773 1.00 86.94 86 ALA A N 1
ATOM 649 C CA . ALA A 1 86 ? -14.048 8.468 6.549 1.00 86.94 86 ALA A CA 1
ATOM 650 C C . ALA A 1 86 ? -13.615 7.023 6.212 1.00 86.94 86 ALA A C 1
ATOM 652 O O . ALA A 1 86 ? -12.555 6.809 5.625 1.00 86.94 86 ALA A O 1
ATOM 653 N N . ALA A 1 87 ? -14.407 6.016 6.591 1.00 91.25 87 ALA A N 1
ATOM 654 C CA . ALA A 1 87 ? -14.203 4.633 6.169 1.00 91.25 87 ALA A CA 1
ATOM 655 C C . ALA A 1 87 ? -14.547 4.445 4.679 1.00 91.25 87 ALA A C 1
ATOM 657 O O . ALA A 1 87 ? -13.766 3.844 3.938 1.00 91.25 87 ALA A O 1
ATOM 658 N N . ILE A 1 88 ? -15.674 5.006 4.226 1.00 93.38 88 ILE A N 1
ATOM 659 C CA . ILE A 1 88 ? -16.113 4.947 2.823 1.00 93.38 88 ILE A CA 1
ATOM 660 C C . ILE A 1 88 ? -15.141 5.703 1.915 1.00 93.38 88 ILE A C 1
ATOM 662 O O . ILE A 1 88 ? -14.729 5.171 0.889 1.00 93.38 88 ILE A O 1
ATOM 666 N N . GLU A 1 89 ? -14.714 6.900 2.315 1.00 91.62 89 GLU A N 1
ATOM 667 C CA . GLU A 1 89 ? -13.738 7.692 1.560 1.00 91.62 89 GLU A CA 1
ATOM 668 C C . GLU A 1 89 ? -12.425 6.925 1.348 1.00 91.62 89 GLU A C 1
ATOM 670 O O . GLU A 1 89 ? -11.922 6.842 0.228 1.00 91.62 89 GLU A O 1
ATOM 675 N N . ARG A 1 90 ? -11.910 6.276 2.402 1.00 91.12 90 ARG A N 1
ATOM 676 C CA . ARG A 1 90 ? -10.702 5.444 2.312 1.00 91.12 90 ARG A CA 1
ATOM 677 C C . ARG A 1 90 ? -10.897 4.208 1.438 1.00 91.12 90 ARG A C 1
ATOM 679 O O . ARG A 1 90 ? -9.965 3.839 0.733 1.00 91.12 90 ARG A O 1
ATOM 686 N N . LEU A 1 91 ? -12.077 3.584 1.449 1.00 92.94 91 LEU A N 1
ATOM 687 C CA . LEU A 1 91 ? -12.370 2.442 0.570 1.00 92.94 91 LEU A CA 1
ATOM 688 C C . LEU A 1 91 ? -12.396 2.854 -0.894 1.00 92.94 91 LEU A C 1
ATOM 690 O O . LEU A 1 91 ? -11.763 2.201 -1.716 1.00 92.94 91 LEU A O 1
ATOM 694 N N . ILE A 1 92 ? -13.098 3.940 -1.214 1.00 92.25 92 ILE A N 1
ATOM 695 C CA . ILE A 1 92 ? -13.222 4.423 -2.590 1.00 92.25 92 ILE A CA 1
ATOM 696 C C . ILE A 1 92 ? -11.864 4.918 -3.096 1.00 92.25 92 ILE A C 1
ATOM 698 O O . ILE A 1 92 ? -11.429 4.509 -4.170 1.00 92.25 92 ILE A O 1
ATOM 702 N N . GLY A 1 93 ? -11.158 5.735 -2.308 1.00 90.56 93 GLY A N 1
ATOM 703 C CA . GLY A 1 93 ? -9.827 6.230 -2.660 1.00 90.56 93 GLY A CA 1
ATOM 704 C C . GLY A 1 93 ? -8.793 5.10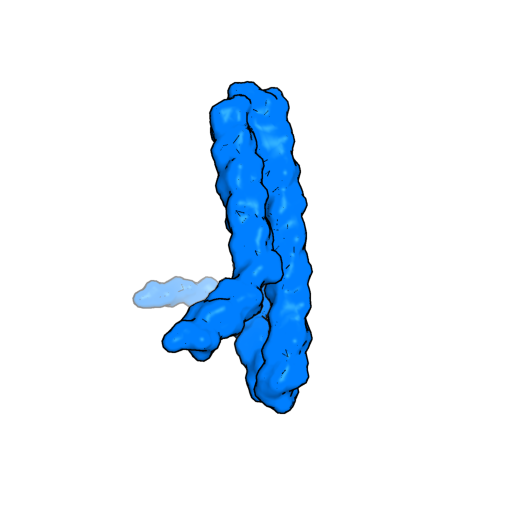7 -2.781 1.00 90.56 93 GLY A C 1
ATOM 705 O O . GLY A 1 93 ? -8.021 5.079 -3.737 1.00 90.56 93 GLY A O 1
ATOM 706 N N . GLY A 1 94 ? -8.820 4.140 -1.859 1.00 90.62 94 GLY A N 1
ATOM 707 C CA . GLY A 1 94 ? -7.969 2.951 -1.904 1.00 90.62 94 GLY A CA 1
ATOM 708 C C . GLY A 1 94 ? -8.239 2.071 -3.124 1.00 90.62 94 GLY A C 1
ATOM 709 O O . GLY A 1 94 ? -7.297 1.671 -3.804 1.00 90.62 94 GLY A O 1
ATOM 710 N N . ALA A 1 95 ? -9.510 1.815 -3.447 1.00 89.69 95 ALA A N 1
ATOM 711 C CA . ALA A 1 95 ? -9.902 1.016 -4.607 1.00 89.69 95 ALA A CA 1
ATOM 712 C C . ALA A 1 95 ? -9.537 1.699 -5.934 1.00 89.69 95 ALA A C 1
ATOM 714 O O . ALA A 1 95 ? -8.974 1.058 -6.822 1.00 89.69 95 ALA A O 1
ATOM 715 N N . ALA A 1 96 ? -9.800 3.004 -6.057 1.00 90.56 96 ALA A N 1
ATOM 716 C CA . ALA A 1 96 ? -9.427 3.780 -7.236 1.00 90.56 96 ALA A CA 1
ATOM 717 C C . ALA A 1 96 ? -7.901 3.812 -7.429 1.00 90.56 96 ALA A C 1
ATOM 719 O O . ALA A 1 96 ? -7.409 3.545 -8.525 1.00 90.56 96 ALA A O 1
ATOM 720 N N . GLY A 1 97 ? -7.143 4.065 -6.357 1.00 88.75 97 GLY A N 1
ATOM 721 C CA . GLY A 1 97 ? -5.680 4.054 -6.394 1.00 88.75 97 GLY A CA 1
ATOM 722 C C . GLY A 1 97 ? -5.102 2.686 -6.765 1.00 88.75 97 GLY A C 1
ATOM 723 O O . GLY A 1 97 ? -4.172 2.609 -7.567 1.00 88.75 97 GLY A O 1
ATOM 724 N N . TYR A 1 98 ? -5.684 1.603 -6.245 1.00 91.12 98 TYR A N 1
ATOM 725 C CA . TYR A 1 98 ? -5.257 0.240 -6.555 1.00 91.12 98 TYR A CA 1
ATOM 726 C C . TYR A 1 98 ? -5.452 -0.119 -8.034 1.00 91.12 98 TYR A C 1
ATOM 728 O O . TYR A 1 98 ? -4.545 -0.660 -8.670 1.00 91.12 98 TYR A O 1
ATOM 736 N N . LEU A 1 99 ? -6.611 0.227 -8.605 1.00 89.88 99 LEU A N 1
ATOM 737 C CA . LEU A 1 99 ? -6.899 0.001 -10.024 1.00 89.88 99 LEU A CA 1
ATOM 738 C C . LEU A 1 99 ? -5.909 0.739 -10.928 1.00 89.88 99 LEU A C 1
ATOM 740 O O . LEU A 1 99 ? -5.381 0.138 -11.867 1.00 89.88 99 LEU A O 1
ATOM 744 N N . LEU A 1 100 ? -5.622 2.006 -10.611 1.00 88.31 100 LEU A N 1
ATOM 745 C CA . LEU A 1 100 ? -4.650 2.817 -11.343 1.00 88.31 100 LEU A CA 1
ATOM 746 C C . LEU A 1 100 ? -3.241 2.227 -11.266 1.00 88.31 100 LEU A C 1
ATOM 748 O O . LEU A 1 100 ? -2.572 2.119 -12.290 1.00 88.31 100 LEU A O 1
ATOM 752 N N . ALA A 1 101 ? -2.797 1.809 -10.079 1.00 86.81 101 ALA A N 1
ATOM 753 C CA . ALA A 1 101 ? -1.473 1.221 -9.906 1.00 86.81 101 ALA A CA 1
ATOM 754 C C . ALA A 1 101 ? -1.312 -0.076 -10.714 1.00 86.81 101 ALA A C 1
ATOM 756 O O . ALA A 1 101 ? -0.288 -0.268 -11.369 1.00 86.81 101 ALA A O 1
ATOM 757 N N . ARG A 1 102 ? -2.342 -0.932 -10.733 1.00 85.56 102 ARG A N 1
ATOM 758 C CA . ARG A 1 102 ? -2.299 -2.213 -11.452 1.00 85.56 102 ARG A CA 1
ATOM 759 C C . ARG A 1 102 ? -2.324 -2.056 -12.974 1.00 85.56 102 ARG A C 1
ATOM 761 O O . ARG A 1 102 ? -1.715 -2.863 -13.666 1.00 85.56 102 ARG A O 1
ATOM 768 N N . HIS A 1 103 ? -2.967 -1.003 -13.478 1.00 87.81 103 HIS A N 1
ATOM 769 C CA . HIS A 1 103 ? -3.056 -0.697 -14.914 1.00 87.81 103 HIS A CA 1
ATOM 770 C C . HIS A 1 103 ? -2.035 0.355 -15.377 1.00 87.81 103 HIS A C 1
ATOM 772 O O . HIS A 1 103 ? -2.089 0.821 -16.512 1.00 87.81 103 HIS A O 1
ATOM 778 N N . ALA A 1 104 ? -1.081 0.748 -14.533 1.00 84.06 104 ALA A N 1
ATOM 779 C CA . ALA A 1 104 ? -0.153 1.831 -14.850 1.00 84.06 104 ALA A CA 1
ATOM 780 C C . ALA A 1 104 ? 0.738 1.545 -16.079 1.00 84.06 104 ALA A C 1
ATOM 782 O O . ALA A 1 104 ? 1.057 2.473 -16.825 1.00 84.06 104 ALA A O 1
ATOM 783 N N . ILE A 1 105 ? 1.113 0.282 -16.332 1.00 81.06 105 ILE A N 1
ATOM 784 C CA . ILE A 1 105 ? 1.840 -0.093 -17.561 1.00 81.06 105 ILE A CA 1
ATOM 785 C C . ILE A 1 105 ? 0.945 0.056 -18.792 1.00 81.06 105 ILE A C 1
ATOM 787 O O . ILE A 1 105 ? 1.387 0.626 -19.788 1.00 81.06 105 ILE A O 1
ATOM 791 N N . ASP A 1 106 ? -0.303 -0.399 -18.719 1.00 82.69 106 ASP A N 1
ATOM 792 C CA . ASP A 1 106 ? -1.239 -0.316 -19.843 1.00 82.69 106 ASP A CA 1
ATOM 793 C C . ASP A 1 106 ? -1.544 1.138 -20.204 1.00 82.69 106 ASP A C 1
ATOM 795 O O . ASP A 1 106 ? -1.486 1.512 -21.373 1.00 82.69 106 ASP A O 1
ATOM 799 N N . ILE A 1 107 ? -1.754 1.994 -19.199 1.00 81.38 107 ILE A N 1
ATOM 800 C CA . ILE A 1 107 ? -1.953 3.438 -19.387 1.00 81.38 107 ILE A CA 1
ATOM 801 C C . ILE A 1 107 ? -0.717 4.077 -20.032 1.00 81.38 107 ILE A C 1
ATOM 803 O O . ILE A 1 107 ? -0.839 4.866 -20.968 1.00 81.38 107 ILE A O 1
ATOM 807 N N . ARG A 1 108 ? 0.490 3.725 -19.571 1.00 79.75 108 ARG A N 1
ATOM 808 C CA . ARG A 1 108 ? 1.745 4.211 -20.165 1.00 79.75 108 ARG A CA 1
ATOM 809 C C . ARG A 1 108 ? 1.879 3.782 -21.625 1.00 79.75 108 ARG A C 1
ATOM 811 O O . ARG A 1 108 ? 2.313 4.584 -22.449 1.00 79.75 108 ARG A O 1
ATOM 818 N N . ASN A 1 109 ? 1.562 2.529 -21.931 1.00 84.38 109 ASN A N 1
ATOM 819 C CA . ASN A 1 109 ? 1.653 1.995 -23.286 1.00 84.38 109 ASN A CA 1
ATOM 820 C C . ASN A 1 109 ? 0.623 2.657 -24.208 1.00 84.38 109 ASN A C 1
ATOM 822 O O . ASN A 1 109 ? 0.973 3.026 -25.324 1.00 84.38 109 ASN A O 1
ATOM 826 N N . TRP A 1 110 ? -0.595 2.896 -23.718 1.00 81.56 110 TRP A N 1
ATOM 827 C CA . TRP A 1 110 ? -1.623 3.654 -24.430 1.00 81.56 110 TRP A CA 1
ATOM 828 C C . TRP A 1 110 ? -1.174 5.091 -24.736 1.00 81.56 110 TRP A C 1
ATOM 830 O O . TRP A 1 110 ? -1.246 5.518 -25.883 1.00 81.56 110 TRP A O 1
ATOM 840 N N . LEU A 1 111 ? -0.610 5.804 -23.752 1.00 79.56 111 LEU A N 1
ATOM 841 C CA . LEU A 1 111 ? -0.092 7.169 -23.934 1.00 79.56 111 LEU A CA 1
ATOM 842 C C . LEU A 1 111 ? 1.108 7.260 -24.884 1.00 79.56 111 LEU A C 1
ATOM 844 O O . LEU A 1 111 ? 1.324 8.307 -25.477 1.00 79.56 111 LEU A O 1
ATOM 848 N N . ARG A 1 112 ? 1.916 6.201 -24.997 1.00 74.94 112 ARG A N 1
ATOM 849 C CA . ARG A 1 112 ? 3.049 6.140 -25.937 1.00 74.94 112 ARG A CA 1
ATOM 850 C C . ARG A 1 112 ? 2.639 5.787 -27.366 1.00 74.94 112 ARG A C 1
ATOM 852 O O . ARG A 1 112 ? 3.456 5.952 -28.266 1.00 74.94 112 ARG A O 1
ATOM 859 N N . GLY A 1 113 ? 1.450 5.215 -27.545 1.00 74.38 113 GLY A N 1
ATOM 860 C CA . GLY A 1 113 ? 0.901 4.847 -28.851 1.00 74.38 113 GLY A CA 1
ATOM 861 C C . GLY A 1 113 ? 0.112 5.969 -29.534 1.00 74.38 113 GLY A C 1
ATOM 862 O O . GLY A 1 113 ? -0.286 5.793 -30.683 1.00 74.38 113 GLY A O 1
ATOM 863 N N . ILE A 1 114 ? -0.119 7.080 -28.830 1.00 54.66 114 ILE A N 1
ATOM 864 C CA . ILE A 1 114 ? -0.634 8.357 -29.349 1.00 54.66 114 ILE A CA 1
ATOM 865 C C . ILE A 1 114 ? 0.557 9.242 -29.713 1.00 54.66 114 ILE A C 1
ATOM 867 O O . ILE A 1 114 ? 0.475 9.913 -30.765 1.00 54.66 114 ILE A O 1
#

Organism: NCBI:txid38875